Protein AF-A0A0A1I196-F1 (afdb_monomer_lite)

Secondary 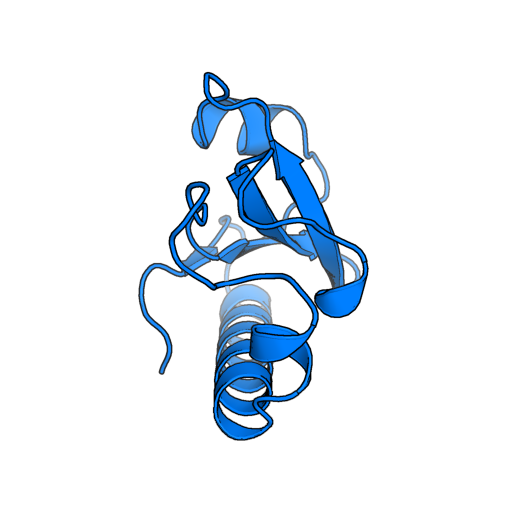structure (DSSP, 8-state):
-GGGS-TTTSEEEEEEETTS-EEEEEEPTT--HHHHHHH-TTEEEEEPPB-TTSSSSSHHHHH-HHHHHHHHHHHHHHHHHHTT-SSPEEE-S--

Structure (mmCIF, N/CA/C/O backbone):
data_AF-A0A0A1I196-F1
#
_entry.id   AF-A0A0A1I196-F1
#
loop_
_atom_site.group_PDB
_atom_site.id
_atom_site.type_symbol
_atom_site.label_atom_id
_atom_site.label_alt_id
_atom_site.label_comp_id
_atom_site.label_asym_id
_atom_site.label_entity_id
_atom_site.label_seq_id
_atom_site.pdbx_PDB_ins_code
_atom_site.Cartn_x
_atom_site.Cartn_y
_atom_site.Cartn_z
_atom_site.occupancy
_atom_site.B_iso_or_equiv
_atom_site.auth_seq_id
_atom_site.auth_comp_id
_atom_site.auth_asym_id
_atom_site.auth_atom_id
_atom_site.pdbx_PDB_model_num
ATOM 1 N N . MET A 1 1 ? -5.449 -7.310 -8.799 1.00 72.38 1 MET A N 1
ATOM 2 C CA . MET A 1 1 ? -4.951 -6.283 -7.866 1.00 72.38 1 MET A CA 1
ATOM 3 C C . MET A 1 1 ? -3.581 -5.790 -8.328 1.00 72.38 1 MET A C 1
ATOM 5 O O . MET A 1 1 ? -3.566 -5.022 -9.269 1.00 72.38 1 MET A O 1
ATOM 9 N N . PHE A 1 2 ? -2.446 -6.325 -7.868 1.00 72.00 2 PHE A N 1
ATOM 10 C CA . PHE A 1 2 ? -1.099 -5.835 -8.233 1.00 72.00 2 PHE A CA 1
ATOM 11 C C . PHE A 1 2 ? -0.786 -5.755 -9.739 1.00 72.00 2 PHE A C 1
ATOM 13 O O . PHE A 1 2 ? -0.264 -4.748 -10.205 1.00 72.00 2 PHE A O 1
ATOM 20 N N . ALA A 1 3 ? -1.123 -6.785 -10.525 1.00 74.38 3 ALA A N 1
ATOM 21 C CA . ALA A 1 3 ? -0.785 -6.842 -11.955 1.00 74.38 3 ALA A CA 1
ATOM 22 C C . ALA A 1 3 ? -1.528 -5.816 -12.834 1.00 74.38 3 ALA A C 1
ATOM 24 O O . ALA A 1 3 ? -1.124 -5.605 -13.978 1.00 74.38 3 ALA A O 1
ATOM 25 N N . ALA A 1 4 ? -2.610 -5.218 -12.323 1.00 75.88 4 ALA A N 1
ATOM 26 C CA . ALA A 1 4 ? -3.433 -4.260 -13.058 1.00 75.88 4 ALA A CA 1
ATOM 27 C C . ALA A 1 4 ? -2.820 -2.849 -13.084 1.00 75.88 4 ALA A C 1
ATOM 29 O O . ALA A 1 4 ? -3.151 -2.061 -13.967 1.00 75.88 4 ALA A O 1
ATOM 30 N N . HIS A 1 5 ? -1.903 -2.545 -12.160 1.00 74.56 5 HIS A N 1
ATOM 31 C CA . HIS A 1 5 ? -1.324 -1.213 -12.008 1.00 74.56 5 HIS A CA 1
ATOM 32 C C . HIS A 1 5 ? 0.069 -1.122 -12.633 1.00 74.56 5 HIS A C 1
ATOM 34 O O . HIS A 1 5 ? 0.860 -2.069 -12.603 1.00 74.56 5 HIS A O 1
ATOM 40 N N . LYS A 1 6 ? 0.378 0.043 -13.208 1.00 75.94 6 LYS A N 1
ATOM 41 C CA . LYS A 1 6 ? 1.720 0.372 -13.693 1.00 75.94 6 LYS A CA 1
ATOM 42 C C . LYS A 1 6 ? 2.464 1.145 -12.615 1.00 75.94 6 LYS A C 1
ATOM 44 O O . LYS A 1 6 ? 2.151 2.298 -12.342 1.00 75.94 6 LYS A O 1
ATOM 49 N N . ASP A 1 7 ? 3.498 0.514 -12.075 1.00 77.88 7 ASP A N 1
ATOM 50 C CA . ASP A 1 7 ? 4.352 1.082 -11.031 1.00 77.88 7 ASP A CA 1
ATOM 51 C C . ASP A 1 7 ? 5.037 2.388 -11.450 1.00 77.88 7 ASP A C 1
ATOM 53 O O . ASP A 1 7 ? 5.399 3.187 -10.606 1.00 77.88 7 ASP A O 1
ATOM 57 N N . THR A 1 8 ? 5.199 2.650 -12.747 1.00 74.44 8 THR A N 1
ATOM 58 C CA . THR A 1 8 ? 5.873 3.858 -13.242 1.00 74.44 8 THR A CA 1
ATOM 59 C C . THR A 1 8 ? 4.981 5.096 -13.322 1.00 74.44 8 THR A C 1
ATOM 61 O O . THR A 1 8 ? 5.513 6.193 -13.492 1.00 74.44 8 THR A O 1
ATOM 64 N N . LEU A 1 9 ? 3.655 4.947 -13.241 1.00 75.31 9 LEU A N 1
ATOM 65 C CA . LEU A 1 9 ? 2.718 6.049 -13.484 1.00 75.31 9 LEU A CA 1
ATOM 66 C C . LEU A 1 9 ? 2.332 6.762 -12.188 1.00 75.31 9 LEU A C 1
ATOM 68 O O . LEU A 1 9 ? 2.535 7.971 -12.070 1.00 75.31 9 LEU A O 1
ATOM 72 N N . ASP A 1 10 ? 1.893 5.993 -11.197 1.00 77.94 10 ASP A N 1
ATOM 73 C CA . ASP A 1 10 ? 1.291 6.510 -9.969 1.00 77.94 10 ASP A CA 1
ATOM 74 C C . ASP A 1 10 ? 1.956 5.920 -8.729 1.00 77.94 10 ASP A C 1
ATOM 76 O O . ASP A 1 10 ? 2.698 4.938 -8.809 1.00 77.94 10 ASP A O 1
ATOM 80 N N . SER A 1 11 ? 1.698 6.534 -7.577 1.00 82.69 11 SER A N 1
ATOM 81 C CA . SER A 1 11 ? 2.019 5.909 -6.294 1.00 82.69 11 SER A CA 1
ATOM 82 C C . SER A 1 11 ? 0.859 5.020 -5.866 1.00 82.69 11 SER A C 1
ATOM 84 O O . SER A 1 11 ? -0.284 5.276 -6.233 1.00 82.69 11 SER A O 1
ATOM 86 N N . HIS A 1 12 ? 1.137 3.980 -5.090 1.00 84.81 12 HIS A N 1
ATOM 87 C CA . HIS A 1 12 ? 0.138 2.979 -4.719 1.00 84.81 12 HIS A CA 1
ATOM 88 C C . HIS A 1 12 ? 0.074 2.859 -3.212 1.00 84.81 12 HIS A C 1
ATOM 90 O O . HIS A 1 12 ? 1.109 2.821 -2.543 1.00 84.81 12 HIS A O 1
ATOM 96 N N . ILE A 1 13 ? -1.137 2.768 -2.679 1.00 85.62 13 ILE A N 1
ATOM 97 C CA . ILE A 1 13 ? -1.346 2.498 -1.263 1.00 85.62 13 ILE A CA 1
ATOM 98 C C . ILE A 1 13 ? -2.235 1.276 -1.108 1.00 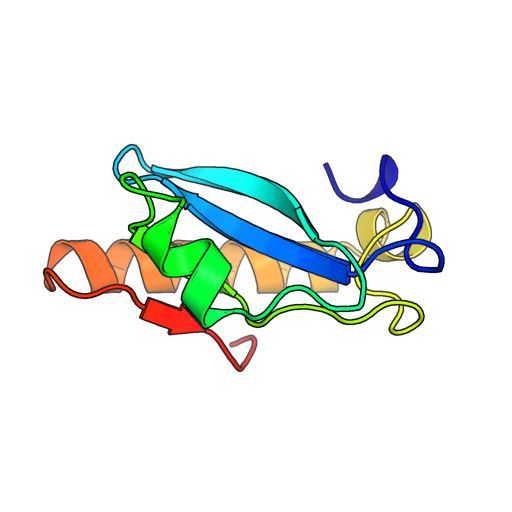85.62 13 ILE A C 1
ATOM 100 O O . ILE A 1 13 ? -3.308 1.198 -1.704 1.00 85.62 13 ILE A O 1
ATOM 104 N N . LEU A 1 14 ? -1.762 0.301 -0.332 1.00 87.62 14 LEU A N 1
ATOM 105 C CA . LEU A 1 14 ? -2.602 -0.800 0.117 1.00 87.62 14 LEU A CA 1
ATOM 106 C C . LEU A 1 14 ? -3.183 -0.468 1.471 1.00 87.62 14 LEU A C 1
ATOM 108 O O . LEU A 1 14 ? -2.470 -0.025 2.372 1.00 87.62 14 LEU A O 1
ATOM 112 N N . TRP A 1 15 ? -4.455 -0.776 1.631 1.00 87.31 15 TRP A N 1
ATOM 113 C CA . TRP A 1 15 ? -5.154 -0.554 2.876 1.00 87.31 15 TRP A CA 1
ATOM 114 C C . TRP A 1 15 ? -6.259 -1.581 3.082 1.00 87.31 15 TRP A C 1
ATOM 116 O O . TRP A 1 15 ? -6.654 -2.295 2.164 1.00 87.31 15 TRP A O 1
ATOM 126 N N . ILE A 1 16 ? -6.712 -1.691 4.323 1.00 86.56 16 ILE A N 1
ATOM 127 C CA . ILE A 1 16 ? -7.767 -2.597 4.750 1.00 86.56 16 ILE A CA 1
ATOM 128 C C . ILE A 1 16 ? -8.928 -1.748 5.247 1.00 86.56 16 ILE A C 1
ATOM 130 O O . ILE A 1 16 ? -8.732 -0.841 6.065 1.00 86.56 16 ILE A O 1
ATOM 134 N N . SER A 1 17 ? -10.130 -2.038 4.760 1.00 87.12 17 SER A N 1
ATOM 135 C CA . SER A 1 17 ? -11.355 -1.424 5.262 1.00 87.12 17 SER A CA 1
ATOM 136 C C . SER A 1 17 ? -11.706 -1.951 6.655 1.00 87.12 17 SER A C 1
ATOM 138 O O . SER A 1 17 ? -11.305 -3.048 7.029 1.00 87.12 17 SER A O 1
ATOM 140 N N . LYS A 1 18 ? -12.569 -1.253 7.396 1.00 82.31 18 LYS A N 1
ATOM 141 C CA . LYS A 1 18 ? -13.179 -1.750 8.649 1.00 82.31 18 LYS A CA 1
ATOM 142 C C . LYS A 1 18 ? -13.987 -3.048 8.496 1.00 82.31 18 LYS A C 1
ATOM 144 O O . LYS A 1 18 ? -14.350 -3.660 9.494 1.00 82.31 18 LYS A O 1
ATOM 149 N N . THR A 1 19 ? -14.260 -3.489 7.269 1.00 83.25 19 THR A N 1
ATOM 150 C CA . THR A 1 19 ? -14.893 -4.785 6.976 1.00 83.25 19 THR A CA 1
ATOM 151 C C . THR A 1 19 ? -13.881 -5.904 6.703 1.00 83.25 19 THR A C 1
ATOM 153 O O . THR A 1 19 ? -14.283 -7.042 6.475 1.00 83.25 19 THR A O 1
ATOM 156 N N . GLY A 1 20 ? -12.577 -5.605 6.725 1.00 80.25 20 GLY A N 1
ATOM 157 C CA . GLY A 1 20 ? -11.502 -6.561 6.458 1.00 80.25 20 GLY A CA 1
ATOM 158 C C . GLY A 1 20 ? -11.198 -6.762 4.971 1.00 80.25 20 GLY A C 1
ATOM 159 O O . GLY A 1 20 ? -10.441 -7.664 4.617 1.00 80.25 20 GLY A O 1
ATOM 160 N N . GLN A 1 21 ? -11.773 -5.948 4.081 1.00 84.56 21 GLN A N 1
ATOM 161 C CA . GLN A 1 21 ? -11.460 -6.013 2.655 1.00 84.56 21 GLN A CA 1
ATOM 162 C C . GLN A 1 21 ? -10.152 -5.284 2.369 1.00 84.56 21 GLN A C 1
ATOM 164 O O . GLN A 1 21 ? -9.960 -4.150 2.802 1.00 84.56 21 GLN A O 1
ATOM 169 N N . VAL A 1 22 ? -9.269 -5.927 1.607 1.00 85.31 22 VAL A N 1
ATOM 170 C CA . VAL A 1 22 ? -8.016 -5.321 1.155 1.00 85.31 22 VAL A CA 1
ATOM 171 C C . VAL A 1 22 ? -8.271 -4.570 -0.143 1.00 85.31 22 VAL A C 1
ATOM 173 O O . VAL A 1 22 ? -8.777 -5.138 -1.111 1.00 85.31 22 VAL A O 1
ATOM 176 N N . HIS A 1 23 ? -7.868 -3.308 -0.161 1.00 86.12 23 HIS A N 1
ATOM 177 C CA . HIS A 1 23 ? -7.999 -2.385 -1.279 1.00 86.12 23 HIS A CA 1
ATOM 178 C C . HIS A 1 23 ? -6.631 -1.826 -1.666 1.00 86.12 23 HIS A C 1
ATOM 180 O O . HIS A 1 23 ? -5.680 -1.827 -0.880 1.00 86.12 23 HIS A O 1
ATOM 186 N N . MET A 1 24 ? -6.520 -1.402 -2.920 1.00 84.50 24 MET A N 1
ATOM 187 C CA . MET A 1 24 ? -5.315 -0.802 -3.476 1.00 84.50 24 MET A CA 1
ATOM 188 C C . MET A 1 24 ? -5.742 0.383 -4.323 1.00 84.50 24 MET A C 1
ATOM 190 O O . MET A 1 24 ? -6.422 0.188 -5.329 1.00 84.50 24 MET A O 1
ATOM 194 N N . ASP A 1 25 ? -5.306 1.572 -3.927 1.00 84.19 25 ASP A N 1
ATOM 195 C CA . ASP A 1 25 ? -5.626 2.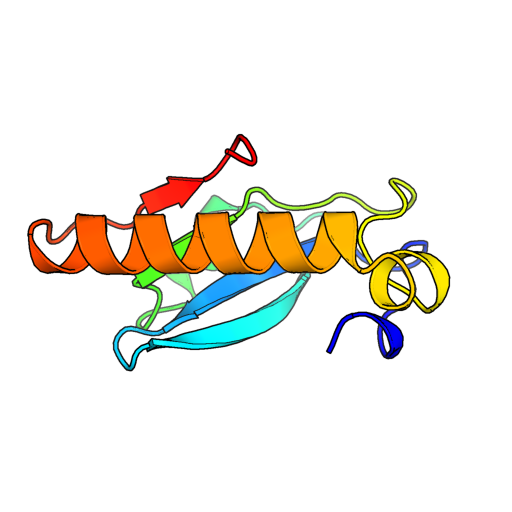807 -4.633 1.00 84.19 25 ASP A CA 1
ATOM 196 C C . ASP A 1 25 ? -4.383 3.440 -5.247 1.00 84.19 25 ASP A C 1
ATOM 198 O O . ASP A 1 25 ? -3.279 3.393 -4.689 1.00 84.19 25 ASP A O 1
ATOM 202 N N . CYS A 1 26 ? -4.590 4.044 -6.418 1.00 81.00 26 CYS A N 1
ATOM 203 C CA . CYS A 1 26 ? -3.596 4.873 -7.079 1.00 81.00 26 CYS A CA 1
ATOM 204 C C . CYS A 1 26 ? -3.710 6.302 -6.558 1.00 81.00 26 CYS A C 1
ATOM 206 O O . CYS A 1 26 ? -4.753 6.946 -6.660 1.00 81.00 26 CYS A O 1
ATOM 208 N N . LEU A 1 27 ? -2.605 6.796 -6.025 1.00 78.88 27 LEU A N 1
ATOM 209 C CA . LEU A 1 27 ? -2.453 8.151 -5.540 1.00 78.88 27 LEU A CA 1
ATOM 210 C C . LEU A 1 27 ? -1.649 8.964 -6.549 1.00 78.88 27 LEU A C 1
ATOM 212 O O . LEU A 1 27 ? -0.603 8.526 -7.045 1.00 78.88 27 LEU A O 1
ATOM 216 N N . SER A 1 28 ? -2.122 10.189 -6.784 1.00 74.12 28 SER A N 1
ATOM 217 C CA . SER A 1 28 ? -1.372 11.197 -7.528 1.00 74.12 28 SER A CA 1
ATOM 218 C C . SER A 1 28 ? 0.033 11.349 -6.925 1.00 74.12 28 SER A C 1
ATOM 220 O O . SER A 1 28 ? 0.185 11.280 -5.703 1.00 74.12 28 SER A O 1
ATOM 222 N N . PRO A 1 29 ? 1.079 11.593 -7.735 1.00 65.69 29 PRO A N 1
ATOM 223 C CA . PRO A 1 29 ? 2.451 11.755 -7.246 1.00 65.69 29 PRO A CA 1
ATOM 224 C C . PRO A 1 29 ? 2.638 12.882 -6.214 1.00 65.69 29 PRO A C 1
ATOM 226 O O . PRO A 1 29 ? 3.669 12.904 -5.540 1.00 65.69 29 PRO A O 1
ATOM 229 N N . TYR A 1 30 ? 1.668 13.791 -6.090 1.00 66.88 30 TYR A N 1
ATOM 230 C CA . TYR A 1 30 ? 1.658 14.890 -5.118 1.00 66.88 30 TYR A CA 1
ATOM 231 C C . TYR A 1 30 ? 0.712 14.665 -3.932 1.00 66.88 30 TYR A C 1
ATOM 233 O O . TYR A 1 30 ? 0.667 15.510 -3.047 1.00 66.88 30 TYR A O 1
ATOM 241 N N . ALA A 1 31 ? -0.045 13.566 -3.908 1.00 73.00 31 ALA A N 1
ATOM 242 C CA . ALA A 1 31 ? -0.963 13.284 -2.812 1.00 73.00 31 ALA A CA 1
ATOM 243 C C . ALA A 1 31 ? -0.187 12.943 -1.535 1.00 73.00 31 ALA A C 1
ATOM 245 O O . ALA A 1 31 ? 0.790 12.183 -1.567 1.00 73.00 31 ALA A O 1
ATOM 246 N N . HIS A 1 32 ? -0.634 13.492 -0.409 1.00 74.19 32 HIS A N 1
ATOM 247 C CA . HIS A 1 32 ? -0.044 13.211 0.892 1.00 74.19 32 HIS A CA 1
ATOM 248 C C . HIS A 1 32 ? -0.770 12.058 1.589 1.00 74.19 32 HIS A C 1
ATOM 250 O O . HIS A 1 32 ? -1.991 11.939 1.528 1.00 74.19 32 HIS A O 1
ATOM 256 N N . GLU A 1 33 ? -0.026 11.220 2.318 1.00 73.44 33 GLU A N 1
ATOM 257 C CA . GLU A 1 33 ? -0.621 10.091 3.050 1.00 73.44 33 GLU A CA 1
ATOM 258 C C . GLU A 1 33 ? -1.689 10.539 4.064 1.00 73.44 33 GLU A C 1
ATOM 260 O O . GLU A 1 33 ? -2.691 9.855 4.244 1.00 73.44 33 GLU A O 1
ATOM 265 N N . GLY A 1 34 ? -1.507 11.710 4.687 1.00 72.44 34 GLY A N 1
ATOM 266 C CA . GLY A 1 34 ? -2.484 12.271 5.625 1.00 72.44 34 GLY A CA 1
ATOM 267 C C . GLY A 1 34 ? -3.790 12.717 4.961 1.00 72.44 34 GLY A C 1
ATOM 268 O O . GLY A 1 34 ? -4.846 12.620 5.578 1.00 72.44 34 GLY A O 1
ATOM 269 N N . GLU A 1 35 ? -3.751 13.151 3.697 1.00 75.88 35 GLU A N 1
ATOM 270 C CA . GLU A 1 35 ? -4.968 13.472 2.936 1.00 75.88 35 GLU A CA 1
ATOM 271 C C . GLU A 1 35 ? -5.751 12.191 2.636 1.00 75.88 35 GLU A C 1
ATOM 273 O O . GLU A 1 35 ? -6.972 12.159 2.767 1.00 75.88 35 GLU A O 1
ATOM 278 N N . PHE A 1 36 ? -5.049 11.101 2.315 1.00 78.75 36 PHE A N 1
ATOM 279 C CA . PHE A 1 36 ? -5.678 9.801 2.099 1.00 78.75 36 PHE A CA 1
ATOM 280 C C . PHE A 1 36 ? -6.403 9.291 3.354 1.00 78.75 36 PHE A C 1
ATOM 282 O O . PHE A 1 36 ? -7.544 8.842 3.263 1.00 78.75 36 PHE A O 1
ATOM 289 N N . GLU A 1 37 ? -5.787 9.416 4.534 1.00 77.25 37 GLU A N 1
ATOM 290 C CA . GLU A 1 37 ? -6.425 9.043 5.806 1.00 77.25 37 GLU A CA 1
ATOM 291 C C . GLU A 1 37 ? -7.686 9.869 6.105 1.00 77.25 37 GLU A C 1
ATOM 293 O O . GLU A 1 37 ? -8.662 9.329 6.620 1.00 77.25 37 GLU A O 1
ATOM 298 N N . GLN A 1 38 ? -7.697 11.158 5.755 1.00 75.88 38 GLN A N 1
ATOM 299 C CA . GLN A 1 38 ? -8.869 12.022 5.942 1.00 75.88 38 GLN A CA 1
ATOM 300 C C . GLN A 1 38 ? -10.003 11.709 4.962 1.00 75.88 38 GLN A C 1
ATOM 302 O O . GLN A 1 38 ? -11.176 11.799 5.325 1.00 75.88 38 GLN A O 1
ATOM 307 N N . HIS A 1 39 ? -9.664 11.345 3.725 1.00 77.81 39 HIS A N 1
ATOM 308 C CA . HIS A 1 39 ? -10.650 10.996 2.706 1.00 77.81 39 HIS A CA 1
ATOM 309 C C . HIS A 1 39 ? -11.272 9.615 2.938 1.00 77.81 39 HIS A C 1
ATOM 311 O O . HIS A 1 39 ? -12.441 9.413 2.604 1.00 77.81 39 HIS A O 1
ATOM 317 N N . GLN A 1 40 ? -10.530 8.685 3.545 1.00 79.06 40 GLN A N 1
ATOM 318 C CA . GLN A 1 40 ? -10.953 7.297 3.664 1.00 79.06 40 GLN A CA 1
ATOM 319 C C . GLN A 1 40 ? -11.538 6.971 5.043 1.00 79.06 40 GLN A C 1
ATOM 321 O O . GLN A 1 40 ? -10.882 6.421 5.922 1.00 79.06 40 GLN A O 1
ATOM 326 N N . GLN A 1 41 ? -12.830 7.269 5.217 1.00 72.62 41 GLN A N 1
ATOM 327 C CA . GLN A 1 41 ? -13.553 7.079 6.488 1.00 72.62 41 GLN A CA 1
ATOM 328 C C . GLN A 1 41 ? -13.622 5.616 6.972 1.00 72.62 41 GLN A C 1
ATOM 330 O O . GLN A 1 41 ? -13.752 5.359 8.175 1.00 72.62 41 GLN A O 1
ATOM 335 N N . ASP A 1 42 ? -13.508 4.656 6.052 1.00 80.62 42 ASP A N 1
ATOM 336 C CA . ASP A 1 42 ? -13.501 3.218 6.342 1.00 80.62 42 ASP A CA 1
ATOM 337 C C . ASP A 1 42 ? -12.100 2.631 6.497 1.00 80.62 42 ASP A C 1
ATOM 339 O O . ASP A 1 42 ? -11.951 1.415 6.618 1.00 80.62 42 ASP A O 1
ATOM 343 N N . LEU A 1 43 ? -11.069 3.471 6.515 1.00 83.06 43 LEU A N 1
ATOM 344 C CA . LEU A 1 43 ? -9.701 3.031 6.703 1.00 83.06 43 LEU A CA 1
ATOM 345 C C . LEU A 1 43 ? -9.514 2.419 8.094 1.00 83.06 43 LEU A C 1
ATOM 347 O O . LEU A 1 43 ? -9.789 3.051 9.113 1.00 83.06 43 LEU A O 1
ATOM 351 N N . CYS A 1 44 ? -9.031 1.180 8.129 1.00 83.19 44 CYS A N 1
ATOM 352 C CA . CYS A 1 44 ? -8.636 0.512 9.362 1.00 83.19 44 CYS A CA 1
ATOM 353 C C . CYS A 1 44 ? -7.116 0.436 9.476 1.00 83.19 44 CYS A C 1
ATOM 355 O O . CYS A 1 44 ? -6.546 0.905 10.452 1.00 83.19 44 CYS A O 1
ATOM 357 N N . ALA A 1 45 ? -6.442 -0.087 8.457 1.00 84.50 45 ALA A N 1
ATOM 358 C CA . ALA A 1 45 ? -4.987 -0.144 8.419 1.00 84.50 45 ALA A CA 1
ATOM 359 C C . ALA A 1 45 ? -4.496 0.145 7.009 1.00 84.50 45 ALA A C 1
ATOM 361 O O . ALA A 1 45 ? -5.195 -0.132 6.035 1.00 84.50 45 ALA A O 1
ATOM 362 N N . ARG A 1 46 ? -3.277 0.658 6.885 1.00 85.06 46 ARG A N 1
ATOM 363 C CA . ARG A 1 46 ? -2.614 0.825 5.593 1.00 85.06 46 ARG A CA 1
ATOM 364 C C . ARG A 1 46 ? -1.155 0.446 5.663 1.00 85.06 46 ARG A C 1
ATOM 366 O O . ARG A 1 46 ? -0.488 0.651 6.671 1.00 85.06 46 ARG A O 1
ATOM 373 N N . LEU A 1 47 ? -0.651 -0.055 4.550 1.00 83.31 47 LEU A N 1
ATOM 374 C CA . LEU A 1 47 ? 0.777 -0.082 4.293 1.00 83.31 47 LEU A CA 1
ATOM 375 C C . LEU A 1 47 ? 1.258 1.332 3.955 1.00 83.31 47 LEU A C 1
ATOM 377 O O . LEU A 1 47 ? 0.480 2.216 3.573 1.00 83.31 47 LEU A O 1
ATOM 381 N N . LYS A 1 48 ? 2.561 1.548 4.100 1.00 81.75 48 LYS A N 1
ATOM 382 C CA . LYS A 1 48 ? 3.210 2.758 3.601 1.00 81.75 48 LYS A CA 1
ATOM 383 C C . LYS A 1 48 ? 2.935 2.958 2.115 1.00 81.75 48 LYS A C 1
ATOM 385 O O . LYS A 1 48 ? 2.853 1.998 1.351 1.00 81.75 48 LYS A O 1
ATOM 390 N N . MET A 1 49 ? 2.839 4.219 1.706 1.00 82.25 49 MET A N 1
ATOM 391 C CA . MET A 1 49 ? 2.707 4.578 0.303 1.00 82.25 49 MET A CA 1
ATOM 392 C C . MET A 1 49 ? 3.934 4.114 -0.487 1.00 82.25 49 MET A C 1
ATOM 394 O O . MET A 1 49 ? 5.068 4.548 -0.250 1.00 82.25 49 MET A O 1
ATOM 398 N N . TYR A 1 50 ? 3.700 3.264 -1.479 1.00 80.25 50 TYR A N 1
ATOM 399 C CA . TYR A 1 50 ? 4.717 2.849 -2.429 1.00 80.25 50 TYR A CA 1
ATOM 400 C C . TYR A 1 50 ? 4.804 3.886 -3.536 1.00 80.25 50 TYR A C 1
ATOM 402 O O . TYR A 1 50 ? 3.900 4.021 -4.363 1.00 80.25 50 TYR A O 1
ATOM 410 N N . ARG A 1 51 ? 5.894 4.655 -3.544 1.00 78.38 51 ARG A N 1
ATOM 411 C CA . ARG A 1 51 ? 6.134 5.624 -4.614 1.00 78.38 51 ARG A CA 1
ATOM 412 C C . ARG A 1 51 ? 6.449 4.915 -5.924 1.00 78.38 51 ARG A C 1
ATOM 414 O O . ARG A 1 51 ? 7.042 3.838 -5.928 1.00 78.38 51 ARG A O 1
ATOM 421 N N . ARG A 1 52 ? 6.083 5.569 -7.026 1.00 81.50 52 ARG A N 1
ATOM 422 C CA . ARG A 1 52 ? 6.304 5.062 -8.381 1.00 81.50 52 ARG A CA 1
ATOM 423 C C . ARG A 1 52 ? 7.756 4.640 -8.640 1.00 81.50 52 ARG A C 1
ATOM 425 O O . ARG A 1 52 ? 8.692 5.291 -8.170 1.00 81.50 52 ARG A O 1
ATOM 432 N N . GLY A 1 53 ? 7.936 3.609 -9.459 1.00 77.38 53 GLY A N 1
ATOM 433 C CA . GLY A 1 53 ? 9.235 3.129 -9.938 1.00 77.38 53 GLY A CA 1
ATOM 434 C C . GLY A 1 53 ? 10.014 2.268 -8.941 1.00 77.38 53 GLY A C 1
ATOM 435 O O . GLY A 1 53 ? 11.203 2.038 -9.149 1.00 77.38 53 GLY A O 1
ATOM 436 N N . GLN A 1 54 ? 9.379 1.818 -7.859 1.00 76.19 54 GLN A N 1
ATOM 437 C CA . GLN A 1 54 ? 9.997 0.999 -6.812 1.00 76.19 54 GLN A CA 1
ATOM 438 C C . GLN A 1 54 ? 9.721 -0.507 -6.988 1.00 76.19 54 GLN A C 1
ATOM 440 O O . GLN A 1 54 ? 10.236 -1.325 -6.231 1.00 76.19 54 GLN A O 1
ATOM 445 N N . GLY A 1 55 ? 8.936 -0.889 -7.998 1.00 78.19 55 GLY A N 1
ATOM 446 C CA . GLY A 1 55 ? 8.652 -2.280 -8.343 1.00 78.19 55 GLY A CA 1
ATOM 447 C C . GLY A 1 55 ? 7.648 -2.970 -7.420 1.00 78.19 55 GLY A C 1
ATOM 448 O O . GLY A 1 55 ? 7.637 -4.197 -7.378 1.00 78.19 55 GLY A O 1
ATOM 449 N N . TYR A 1 56 ? 6.816 -2.214 -6.698 1.00 75.69 56 TYR A N 1
ATOM 450 C CA . TYR A 1 56 ? 5.846 -2.761 -5.737 1.00 75.69 56 TYR A CA 1
ATOM 451 C C . TYR A 1 56 ? 4.555 -3.252 -6.385 1.00 75.69 56 TYR A C 1
ATOM 453 O O . TYR A 1 56 ? 3.859 -4.098 -5.826 1.00 75.69 56 TYR A O 1
ATOM 461 N N . VAL A 1 57 ? 4.227 -2.737 -7.570 1.00 80.00 57 VAL A N 1
ATOM 462 C CA . VAL A 1 57 ? 3.060 -3.165 -8.343 1.00 80.00 57 VAL A CA 1
ATOM 463 C C . VAL A 1 57 ? 3.446 -3.536 -9.777 1.00 80.00 57 VAL A C 1
ATOM 465 O O . VAL A 1 57 ? 4.580 -3.360 -10.222 1.00 80.00 57 VAL A O 1
ATOM 468 N N . GLY A 1 58 ? 2.502 -4.100 -10.524 1.00 80.69 58 GLY A N 1
ATOM 469 C CA . GLY A 1 58 ? 2.713 -4.598 -11.878 1.00 80.69 58 GLY A CA 1
ATOM 470 C C . GLY A 1 58 ? 2.965 -6.103 -11.943 1.00 80.69 58 GLY A C 1
ATOM 471 O O . GLY A 1 58 ? 3.013 -6.814 -10.940 1.00 80.69 58 GLY A O 1
ATOM 472 N N . LYS A 1 59 ? 3.088 -6.614 -13.174 1.00 81.00 59 LYS A N 1
ATOM 473 C CA . LYS A 1 59 ? 3.122 -8.060 -13.460 1.00 81.00 59 LYS A CA 1
ATOM 474 C C . LYS A 1 59 ? 4.248 -8.800 -12.732 1.00 81.00 59 LYS A C 1
ATOM 476 O O . LYS A 1 59 ? 4.048 -9.937 -12.331 1.00 81.00 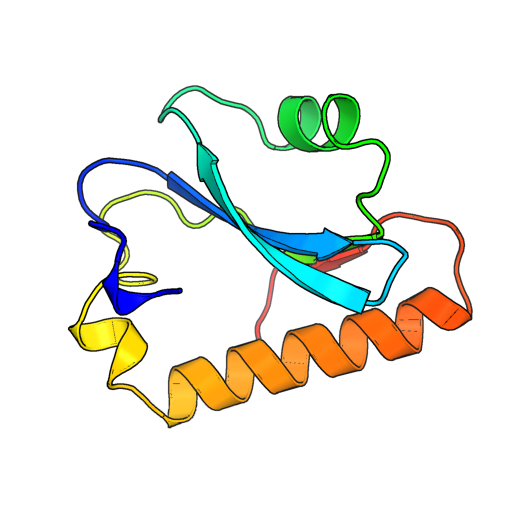59 LYS A O 1
ATOM 481 N N . LYS A 1 60 ? 5.406 -8.155 -12.553 1.00 80.25 60 LYS A N 1
ATOM 482 C CA . LYS A 1 60 ? 6.564 -8.743 -11.865 1.00 80.25 60 LYS A CA 1
ATOM 483 C C . LYS A 1 60 ? 6.302 -8.910 -10.366 1.00 80.25 60 LYS A C 1
ATOM 485 O O . LYS A 1 60 ? 6.449 -10.014 -9.865 1.00 80.25 60 LYS A O 1
ATOM 490 N N . ALA A 1 61 ? 5.842 -7.854 -9.695 1.00 81.94 61 ALA A N 1
ATOM 491 C CA . ALA A 1 61 ? 5.488 -7.898 -8.276 1.00 81.94 61 ALA A CA 1
ATOM 492 C C . ALA A 1 61 ? 4.353 -8.895 -8.002 1.00 81.94 61 ALA A C 1
ATOM 494 O O . ALA A 1 61 ? 4.392 -9.650 -7.043 1.00 81.94 61 ALA A O 1
ATOM 495 N N . ALA A 1 62 ? 3.362 -8.955 -8.896 1.00 82.12 62 ALA A N 1
ATOM 496 C CA . ALA A 1 62 ? 2.257 -9.903 -8.784 1.00 82.12 62 ALA A CA 1
ATOM 497 C C . ALA A 1 62 ? 2.672 -11.371 -8.997 1.00 82.12 62 ALA A C 1
ATOM 499 O O . ALA A 1 62 ? 1.982 -12.270 -8.524 1.00 82.12 62 ALA A O 1
ATOM 500 N N . ALA A 1 63 ? 3.751 -11.616 -9.745 1.00 83.44 63 ALA A N 1
ATOM 501 C CA . ALA A 1 63 ? 4.290 -12.955 -9.969 1.00 83.44 63 ALA A CA 1
ATOM 502 C C . ALA A 1 63 ? 5.219 -13.415 -8.831 1.00 83.44 63 ALA A C 1
ATOM 504 O O . ALA A 1 63 ? 5.486 -14.611 -8.711 1.00 83.44 63 ALA A O 1
ATOM 505 N N . ASP A 1 64 ? 5.694 -12.484 -8.003 1.00 86.25 64 ASP A N 1
ATOM 506 C CA . ASP A 1 64 ? 6.530 -12.765 -6.843 1.00 86.25 64 ASP A CA 1
ATOM 507 C C . ASP A 1 64 ? 5.663 -13.253 -5.673 1.00 86.25 64 ASP A C 1
ATOM 509 O O . ASP A 1 64 ? 5.043 -12.482 -4.937 1.00 86.25 64 ASP A O 1
ATOM 513 N N . LYS A 1 65 ? 5.591 -14.577 -5.526 1.00 83.75 65 LYS A N 1
ATOM 514 C CA . LYS A 1 65 ? 4.785 -15.223 -4.485 1.00 83.75 65 LYS A CA 1
ATOM 515 C C . LYS A 1 65 ? 5.300 -14.934 -3.079 1.00 83.75 65 LYS A C 1
ATOM 517 O O . LYS A 1 65 ? 4.483 -14.853 -2.165 1.00 83.75 65 LYS A O 1
ATOM 522 N N . ASP A 1 66 ? 6.608 -14.766 -2.908 1.00 84.94 66 ASP A N 1
ATOM 523 C CA . ASP A 1 66 ? 7.204 -14.482 -1.603 1.00 84.94 66 ASP A CA 1
ATOM 524 C C . ASP A 1 66 ? 6.862 -13.058 -1.170 1.00 84.94 66 ASP A C 1
ATOM 526 O O . ASP A 1 66 ? 6.446 -12.830 -0.033 1.00 84.94 66 ASP A O 1
ATOM 530 N N . PHE A 1 67 ? 6.958 -12.103 -2.096 1.00 83.06 67 PHE A N 1
ATOM 531 C CA . PHE A 1 67 ? 6.531 -10.729 -1.871 1.00 83.06 67 PHE A CA 1
ATOM 532 C C . PHE A 1 67 ? 5.038 -10.651 -1.529 1.00 83.06 67 PHE A C 1
ATOM 534 O O . PHE A 1 67 ? 4.672 -10.097 -0.492 1.00 83.06 67 PHE A O 1
ATOM 541 N N . ILE A 1 68 ? 4.170 -11.255 -2.348 1.00 82.75 68 ILE A N 1
ATOM 542 C CA . ILE A 1 68 ? 2.720 -11.258 -2.100 1.00 82.75 68 ILE A CA 1
ATOM 543 C C . ILE A 1 68 ? 2.380 -11.967 -0.782 1.00 82.75 68 ILE A C 1
ATOM 545 O O . ILE A 1 68 ? 1.514 -11.497 -0.043 1.00 82.75 68 ILE A O 1
ATOM 549 N N . GLY A 1 69 ? 3.082 -13.055 -0.453 1.00 84.44 69 GLY A N 1
ATOM 550 C CA . GLY A 1 69 ? 2.935 -13.764 0.816 1.00 84.44 69 GLY A CA 1
ATOM 551 C C . GLY A 1 69 ? 3.259 -12.877 2.017 1.00 84.44 69 GLY A C 1
ATOM 552 O O . GLY A 1 69 ? 2.446 -12.774 2.934 1.00 84.44 69 GLY A O 1
ATOM 553 N N . ARG A 1 70 ? 4.390 -12.161 1.979 1.00 85.62 70 ARG A N 1
ATOM 554 C CA . ARG A 1 70 ? 4.783 -11.208 3.033 1.00 85.62 70 ARG A CA 1
ATOM 555 C C . ARG A 1 70 ? 3.787 -10.067 3.179 1.00 85.62 70 ARG A C 1
ATOM 557 O O . ARG A 1 70 ? 3.426 -9.714 4.300 1.00 85.62 70 ARG A O 1
ATOM 564 N N . VAL A 1 71 ? 3.308 -9.511 2.064 1.00 83.75 71 VAL A N 1
ATOM 565 C CA . VAL A 1 71 ? 2.279 -8.460 2.070 1.00 83.75 71 VAL A CA 1
ATOM 566 C C . VAL A 1 71 ? 1.009 -8.966 2.754 1.00 83.75 71 VAL A C 1
ATOM 568 O O . VAL A 1 71 ? 0.503 -8.315 3.665 1.00 83.75 71 VAL A O 1
ATOM 571 N N . LEU A 1 72 ? 0.513 -10.142 2.359 1.00 82.81 72 LEU A N 1
ATOM 572 C CA . LEU A 1 72 ? -0.701 -10.723 2.931 1.00 82.81 72 LEU A CA 1
ATOM 573 C C . LEU A 1 72 ? -0.540 -11.038 4.423 1.00 82.81 72 LEU A C 1
ATOM 575 O O . LEU A 1 72 ? -1.435 -10.731 5.213 1.00 82.81 72 LEU A O 1
ATOM 579 N N . GLN A 1 73 ? 0.593 -11.620 4.819 1.00 85.38 73 GLN A N 1
ATOM 580 C CA . GLN A 1 73 ? 0.895 -11.920 6.217 1.00 85.38 73 GLN A CA 1
ATOM 581 C C . GLN A 1 73 ? 0.934 -10.642 7.059 1.00 85.38 73 GLN A C 1
ATOM 583 O O . GLN A 1 73 ? 0.282 -10.571 8.100 1.00 85.38 73 GLN A O 1
ATOM 588 N N . THR A 1 74 ? 1.630 -9.616 6.569 1.00 85.38 74 THR A N 1
ATOM 589 C CA . THR A 1 74 ? 1.743 -8.307 7.221 1.00 85.38 74 THR A CA 1
ATOM 590 C C . THR A 1 74 ? 0.364 -7.661 7.410 1.00 85.38 74 THR A C 1
ATOM 592 O O . THR A 1 74 ? 0.031 -7.208 8.505 1.00 85.38 74 THR A O 1
ATOM 595 N N . LEU A 1 75 ? -0.480 -7.674 6.372 1.00 83.25 75 LEU A N 1
ATOM 596 C CA . LEU A 1 75 ? -1.850 -7.152 6.435 1.00 83.25 75 LEU A CA 1
ATOM 597 C C . LEU A 1 75 ? -2.726 -7.935 7.418 1.00 83.25 75 LEU A C 1
ATOM 599 O O . LEU A 1 75 ? -3.475 -7.339 8.187 1.00 83.25 75 LEU A O 1
ATOM 603 N N . THR A 1 76 ? -2.611 -9.264 7.427 1.00 83.94 76 THR A N 1
ATOM 604 C CA . THR A 1 76 ? -3.376 -10.133 8.333 1.00 83.94 76 THR A CA 1
ATOM 605 C C . THR A 1 76 ? -2.999 -9.880 9.791 1.00 83.94 76 THR A C 1
ATOM 607 O O . THR A 1 76 ? -3.877 -9.761 10.644 1.00 83.94 76 THR A O 1
ATOM 610 N N . GLN A 1 77 ? -1.703 -9.753 10.084 1.00 83.62 77 GLN A N 1
ATOM 611 C CA . GLN A 1 77 ? -1.215 -9.443 11.428 1.00 83.62 77 GLN A CA 1
ATOM 612 C C . GLN A 1 77 ? -1.672 -8.058 11.890 1.00 83.62 77 GLN A C 1
ATOM 614 O O . GLN A 1 77 ? -2.152 -7.917 13.014 1.00 83.62 77 GLN A O 1
ATOM 619 N N . ALA A 1 78 ? -1.586 -7.049 11.020 1.00 81.44 78 ALA A N 1
ATOM 620 C CA . ALA A 1 78 ? -2.088 -5.718 11.332 1.00 81.44 78 ALA A CA 1
ATOM 621 C C . ALA A 1 78 ? -3.598 -5.736 11.593 1.00 81.44 78 ALA A C 1
ATOM 623 O O . ALA A 1 78 ? -4.048 -5.200 12.598 1.00 81.44 78 ALA A O 1
ATOM 624 N N . TRP A 1 79 ? -4.378 -6.437 10.766 1.00 80.81 79 TRP A N 1
ATOM 625 C CA . TRP A 1 79 ? -5.815 -6.603 10.984 1.00 80.81 79 TRP A CA 1
ATOM 626 C C . TRP A 1 79 ? -6.146 -7.248 12.339 1.00 80.81 79 TRP A C 1
ATOM 628 O O . TRP A 1 79 ? -7.038 -6.789 13.049 1.00 80.81 79 TRP A O 1
ATOM 638 N N . GLN A 1 80 ? -5.414 -8.292 12.738 1.00 81.69 80 GLN A N 1
ATOM 639 C CA . GLN A 1 80 ? -5.594 -8.932 14.047 1.00 81.69 80 GLN A CA 1
ATOM 640 C C . GLN A 1 80 ? -5.202 -8.011 15.212 1.00 81.69 80 GLN A C 1
ATOM 642 O O . GLN A 1 80 ? -5.894 -7.977 16.228 1.00 81.69 80 GLN A O 1
ATOM 647 N N . SER A 1 81 ? -4.127 -7.235 15.062 1.00 78.06 81 SER A N 1
ATOM 648 C CA . SER A 1 81 ? -3.691 -6.239 16.051 1.00 78.06 81 SER A CA 1
ATOM 649 C C . SER A 1 81 ? -4.720 -5.108 16.219 1.00 78.06 81 SER A C 1
ATOM 651 O O . SER A 1 81 ? -4.983 -4.649 17.333 1.00 78.06 81 SER A O 1
ATOM 653 N N . MET A 1 82 ? -5.357 -4.698 15.119 1.00 72.94 82 MET A N 1
ATOM 654 C CA . MET A 1 82 ? -6.384 -3.651 15.079 1.00 72.94 82 MET A CA 1
ATOM 655 C C . MET A 1 82 ? -7.697 -4.059 15.747 1.00 72.94 82 MET A C 1
ATOM 657 O O . MET A 1 82 ? -8.370 -3.201 16.302 1.00 72.94 82 MET A O 1
ATOM 661 N N . GLN A 1 83 ? -8.069 -5.345 15.771 1.00 68.88 83 GLN A N 1
ATOM 662 C CA . GLN A 1 83 ? -9.283 -5.776 16.490 1.00 68.88 83 GLN A CA 1
ATOM 663 C C . GLN A 1 83 ? -9.257 -5.400 17.981 1.00 68.88 83 GLN A C 1
ATOM 665 O O . GLN A 1 83 ? -10.310 -5.289 18.602 1.00 68.88 83 GLN A O 1
ATOM 670 N N . ASN A 1 84 ? -8.069 -5.147 18.539 1.00 66.75 84 ASN A N 1
ATOM 671 C CA . ASN A 1 84 ? -7.892 -4.683 19.911 1.00 66.75 84 ASN A CA 1
ATOM 672 C C . ASN A 1 84 ? -7.667 -3.159 20.039 1.00 66.75 84 ASN A C 1
ATOM 674 O O . ASN A 1 84 ? -7.544 -2.673 21.161 1.00 66.75 84 ASN A O 1
ATOM 678 N N . THR A 1 85 ? -7.594 -2.392 18.938 1.00 64.56 85 THR A N 1
ATOM 679 C CA . THR A 1 85 ? -7.177 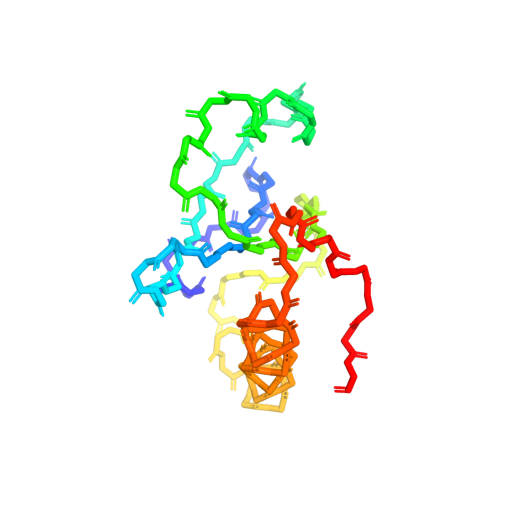-0.973 18.945 1.00 64.56 85 THR A CA 1
ATOM 680 C C . THR A 1 85 ? -7.996 -0.106 17.974 1.00 64.56 85 THR A C 1
ATOM 682 O O . THR A 1 85 ? -8.060 -0.392 16.787 1.00 64.56 85 THR A O 1
ATOM 685 N N . SER A 1 86 ? -8.548 1.024 18.435 1.00 64.81 86 SER A N 1
ATOM 686 C CA . SER A 1 86 ? -9.391 1.924 17.611 1.00 64.81 86 SER A CA 1
ATOM 687 C C . SER A 1 86 ? -8.640 2.956 16.745 1.00 64.81 86 SER A C 1
ATOM 689 O O . SER A 1 86 ? -9.268 3.883 16.237 1.00 64.81 86 SER A O 1
ATOM 691 N N . GLN A 1 87 ? -7.316 2.867 16.600 1.00 69.56 87 GLN A N 1
ATOM 692 C CA . GLN A 1 87 ? -6.517 3.814 15.800 1.00 69.56 87 GLN A CA 1
ATOM 693 C C . GLN A 1 87 ? -6.101 3.192 14.468 1.00 69.56 87 GLN A C 1
ATOM 695 O O . GLN A 1 87 ? -5.978 1.980 14.393 1.00 69.56 87 GLN A O 1
ATOM 700 N N . VAL A 1 88 ? -5.856 4.001 13.432 1.00 72.31 88 VAL A N 1
ATOM 701 C CA . VAL A 1 88 ? -5.377 3.504 12.131 1.00 72.31 88 VAL A CA 1
ATOM 702 C C . VAL A 1 88 ? -3.926 3.024 12.247 1.00 72.31 88 VAL A C 1
ATOM 704 O O . VAL A 1 88 ? -3.056 3.803 12.635 1.00 72.31 88 VAL A O 1
ATOM 707 N N . GLN A 1 89 ? -3.634 1.764 11.891 1.00 76.94 89 GLN A N 1
ATOM 708 C CA . GLN A 1 89 ? -2.244 1.280 11.840 1.00 76.94 89 GLN A CA 1
ATOM 709 C C . GLN A 1 89 ? -1.588 1.643 10.513 1.00 76.94 89 GLN A C 1
ATOM 711 O O . GLN A 1 89 ? -2.061 1.238 9.449 1.00 76.94 89 GLN A O 1
ATOM 716 N N . VAL A 1 90 ? -0.441 2.315 10.588 1.00 79.06 90 VAL A N 1
ATOM 717 C CA . VAL A 1 90 ? 0.460 2.487 9.446 1.00 79.06 90 VAL A CA 1
ATOM 718 C C . VAL A 1 90 ? 1.556 1.431 9.520 1.00 79.06 90 VAL A C 1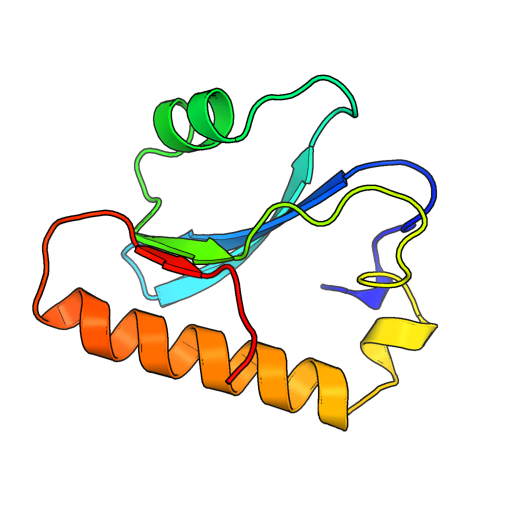
ATOM 720 O O . VAL A 1 90 ? 2.306 1.358 10.493 1.00 79.06 90 VAL A O 1
ATOM 723 N N . ILE A 1 91 ? 1.650 0.603 8.485 1.00 79.62 91 ILE A N 1
ATOM 724 C CA . ILE A 1 91 ? 2.605 -0.498 8.401 1.00 79.62 91 ILE A CA 1
ATOM 725 C C . ILE A 1 91 ? 3.752 -0.097 7.464 1.00 79.62 91 ILE A C 1
ATOM 727 O O . ILE A 1 91 ? 3.613 -0.113 6.242 1.00 79.62 91 ILE A O 1
ATOM 731 N N . ASP A 1 92 ? 4.889 0.297 8.041 1.00 69.44 92 ASP A N 1
ATOM 732 C CA . ASP A 1 92 ? 6.081 0.757 7.298 1.00 69.44 92 ASP A CA 1
ATOM 733 C C . ASP A 1 92 ? 7.058 -0.383 6.951 1.00 69.44 92 ASP A C 1
ATOM 735 O O . ASP A 1 92 ? 7.865 -0.267 6.031 1.00 69.44 92 ASP A O 1
ATOM 739 N N . ARG A 1 93 ? 6.985 -1.521 7.653 1.00 64.00 93 ARG A N 1
ATOM 740 C CA . ARG A 1 93 ? 7.850 -2.682 7.401 1.00 64.00 93 ARG A CA 1
ATOM 741 C C . ARG A 1 93 ? 7.035 -3.938 7.161 1.00 64.00 93 ARG A C 1
ATOM 743 O O . ARG A 1 93 ? 6.102 -4.224 7.903 1.00 64.00 93 ARG A O 1
ATOM 750 N N . PHE A 1 94 ? 7.448 -4.692 6.147 1.00 60.31 94 PHE A N 1
ATOM 751 C CA . PHE A 1 94 ? 7.028 -6.077 5.979 1.00 60.31 94 PHE A CA 1
ATOM 752 C C . PHE A 1 94 ? 7.664 -6.918 7.082 1.00 60.31 94 PHE A C 1
ATOM 754 O O . PHE A 1 94 ? 8.872 -6.799 7.319 1.00 60.31 94 PHE A O 1
ATOM 761 N N . CYS A 1 95 ? 6.848 -7.728 7.746 1.00 54.19 95 CYS A N 1
ATOM 762 C CA . CYS A 1 95 ? 7.300 -8.709 8.726 1.00 54.19 95 CYS A CA 1
ATOM 763 C C . CYS A 1 95 ? 7.566 -10.060 8.056 1.00 54.19 95 CYS A C 1
ATOM 765 O O . CYS A 1 95 ? 6.867 -10.385 7.068 1.00 54.19 95 CYS A O 1
#

pLDDT: mean 78.58, std 6.52, range [54.19, 87.62]

Radius of gyration: 12.84 Å; chains: 1; bounding box: 25×30×34 Å

Sequence (95 aa):
MFAAHKDTLDSHILWISKTGQVHMDCLSPYAHEGEFEQHQQDLCARLKMYRRGQGYVGKKAAADKDFIGRVLQTLTQAWQSMQNTSQVQVIDRFC

Foldseek 3Di:
DQAVDALAQFKKKWFAFLVRDIDIDGDHLPDDPVVVVVVRPRTAEIEDIGHGPPPCGHDVVVVPPVNVVQVVVQSVVSVVVSVVPPDYYYHDDRD